Protein AF-A0A5N6DFU5-F1 (afdb_monomer_lite)

pLDDT: mean 80.23, std 17.18, range [29.0, 95.94]

Structure (mmCIF, N/CA/C/O backbone):
data_AF-A0A5N6DFU5-F1
#
_entry.id   AF-A0A5N6DFU5-F1
#
loop_
_atom_site.group_PDB
_atom_site.id
_atom_site.type_symbol
_atom_site.label_atom_id
_atom_site.label_alt_id
_atom_site.label_comp_id
_atom_site.label_asym_id
_atom_site.label_entity_id
_atom_site.label_seq_id
_atom_site.pdbx_PDB_ins_code
_atom_site.Cartn_x
_atom_site.Cartn_y
_atom_site.Cartn_z
_atom_site.occupancy
_atom_site.B_iso_or_equiv
_atom_site.auth_seq_id
_atom_site.auth_comp_id
_atom_site.auth_asym_id
_atom_site.auth_atom_id
_atom_site.pdbx_PDB_model_num
ATOM 1 N N . MET A 1 1 ? -3.791 2.047 0.004 1.00 38.00 1 MET A N 1
ATOM 2 C CA . MET A 1 1 ? -2.854 1.166 -0.750 1.00 38.00 1 MET A CA 1
ATOM 3 C C . MET A 1 1 ? -1.986 0.396 0.242 1.00 38.00 1 MET A C 1
ATOM 5 O O . MET A 1 1 ? -1.614 0.995 1.243 1.00 38.00 1 MET A O 1
ATOM 9 N N . ARG A 1 2 ? -1.667 -0.892 0.002 1.00 36.16 2 ARG A N 1
ATOM 10 C CA . ARG A 1 2 ? -0.910 -1.717 0.977 1.00 36.16 2 ARG A CA 1
ATOM 11 C C . ARG A 1 2 ? 0.586 -1.797 0.753 1.00 36.16 2 ARG A C 1
ATOM 13 O O . ARG A 1 2 ? 1.045 -1.723 -0.383 1.00 36.16 2 ARG A O 1
ATOM 20 N N . LEU A 1 3 ? 1.222 -2.011 1.909 1.00 37.03 3 LEU A N 1
ATOM 21 C CA . LEU A 1 3 ? 2.615 -1.964 2.373 1.00 37.03 3 LEU A CA 1
ATOM 22 C C . LEU A 1 3 ? 2.457 -1.514 3.883 1.00 37.03 3 LEU A C 1
ATOM 24 O O . LEU A 1 3 ? 1.471 -0.846 4.130 1.00 37.03 3 LEU A O 1
ATOM 28 N N . ALA A 1 4 ? 3.322 -1.747 4.901 1.00 29.00 4 ALA A N 1
ATOM 29 C CA . ALA A 1 4 ? 3.254 -1.091 6.255 1.00 29.00 4 ALA A CA 1
ATOM 30 C C . ALA A 1 4 ? 4.498 -0.227 6.683 1.00 29.00 4 ALA A C 1
ATOM 32 O O . ALA A 1 4 ? 5.618 -0.731 6.693 1.00 29.00 4 ALA A O 1
ATOM 33 N N . GLN A 1 5 ? 4.362 1.075 7.008 1.00 35.72 5 GLN A N 1
ATOM 34 C CA . GLN A 1 5 ? 5.432 1.934 7.577 1.00 35.72 5 GLN A CA 1
ATOM 35 C C . GLN A 1 5 ? 4.878 2.765 8.734 1.00 35.72 5 GLN A C 1
ATOM 37 O O . GLN A 1 5 ? 3.975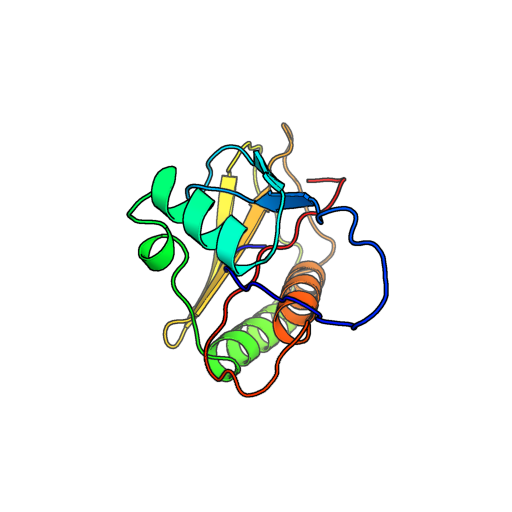 3.577 8.562 1.00 35.72 5 GLN A O 1
ATOM 42 N N . PHE A 1 6 ? 5.528 2.647 9.887 1.00 37.75 6 PHE A N 1
ATOM 43 C CA . PHE A 1 6 ? 5.231 3.447 11.064 1.00 37.75 6 PHE A CA 1
ATOM 44 C C . PHE A 1 6 ? 6.154 4.669 11.179 1.00 37.75 6 PHE A C 1
ATOM 46 O O . PHE A 1 6 ? 7.332 4.616 10.817 1.00 37.75 6 PHE A O 1
ATOM 53 N N . ALA A 1 7 ? 5.625 5.774 11.707 1.00 34.94 7 ALA A N 1
ATOM 54 C CA . ALA A 1 7 ? 6.317 7.058 11.781 1.00 34.94 7 ALA A CA 1
ATOM 55 C C . ALA A 1 7 ? 5.962 7.858 13.049 1.00 34.94 7 ALA A C 1
ATOM 57 O O . ALA A 1 7 ? 4.957 8.561 13.082 1.00 34.94 7 ALA A O 1
ATOM 58 N N . SER A 1 8 ? 6.808 7.812 14.084 1.00 35.25 8 SER A N 1
ATOM 59 C CA . SER A 1 8 ? 6.631 8.649 15.282 1.00 35.25 8 SER A CA 1
ATOM 60 C C . SER A 1 8 ? 7.441 9.942 15.180 1.00 35.25 8 SER A C 1
ATOM 62 O O . SER A 1 8 ? 8.672 9.923 15.153 1.00 35.25 8 SER A O 1
ATOM 64 N N . ILE A 1 9 ? 6.745 11.080 15.199 1.00 37.75 9 ILE A N 1
ATOM 65 C CA . ILE A 1 9 ? 7.343 12.393 15.458 1.00 37.75 9 ILE A CA 1
ATOM 66 C C . ILE A 1 9 ? 7.398 12.599 16.976 1.00 37.75 9 ILE A C 1
ATOM 68 O O . ILE A 1 9 ? 6.363 12.687 17.630 1.00 37.75 9 ILE A O 1
ATOM 72 N N . LEU A 1 10 ? 8.604 12.715 17.536 1.00 36.47 10 LEU A N 1
ATOM 73 C CA . LEU A 1 10 ? 8.812 13.171 18.912 1.00 36.47 10 LEU A CA 1
ATOM 74 C C . LEU A 1 10 ? 9.113 14.675 18.913 1.00 36.47 10 LEU A C 1
ATOM 76 O O . LEU A 1 10 ? 10.194 15.095 18.501 1.00 36.47 10 LEU A O 1
ATOM 80 N N . VAL A 1 11 ? 8.171 15.478 19.413 1.00 37.72 11 VAL A N 1
ATOM 81 C CA . VAL A 1 11 ? 8.399 16.879 19.805 1.00 37.72 11 VAL A CA 1
ATOM 82 C C . VAL A 1 11 ? 8.240 16.971 21.318 1.00 37.72 11 VAL A C 1
ATOM 84 O O . VAL A 1 11 ? 7.192 16.632 21.862 1.00 37.72 11 VAL A O 1
ATOM 87 N N . ALA A 1 12 ? 9.286 17.420 22.008 1.00 33.91 12 ALA A N 1
ATOM 88 C CA . ALA A 1 12 ? 9.256 17.580 23.455 1.00 33.91 12 ALA A CA 1
ATOM 89 C C . ALA A 1 12 ? 8.392 18.789 23.861 1.00 33.91 12 ALA A C 1
ATOM 91 O O . ALA A 1 12 ? 8.609 19.893 23.366 1.00 33.91 12 ALA A O 1
ATOM 92 N N . GLY A 1 13 ? 7.463 18.589 24.803 1.00 41.25 13 GLY A N 1
ATOM 93 C CA . GLY A 1 13 ? 6.783 19.678 25.522 1.00 41.25 13 GLY A CA 1
ATOM 94 C C . GLY A 1 13 ? 5.276 19.839 25.293 1.00 41.25 13 GLY A C 1
ATOM 95 O O . GLY A 1 13 ? 4.674 20.681 25.952 1.00 41.25 13 GLY A O 1
ATOM 96 N N . PHE A 1 14 ? 4.644 19.050 24.418 1.00 48.62 14 PHE A N 1
ATOM 97 C CA . PHE A 1 14 ? 3.179 19.016 24.309 1.00 48.62 14 PHE A CA 1
ATOM 98 C C . PHE A 1 14 ? 2.604 17.911 25.206 1.00 48.62 14 PHE A C 1
ATOM 100 O O . PHE A 1 14 ? 3.168 16.819 25.269 1.00 48.62 14 PHE A O 1
ATOM 107 N N . VAL A 1 15 ? 1.480 18.172 25.883 1.00 45.66 15 VAL A N 1
ATOM 108 C CA . VAL A 1 15 ? 0.721 17.120 26.579 1.00 45.66 15 VAL A CA 1
ATOM 109 C C . VAL A 1 15 ? 0.152 16.201 25.506 1.00 45.66 15 VAL A C 1
ATOM 111 O O . VAL A 1 15 ? -0.787 16.577 24.807 1.00 45.66 15 VAL A O 1
ATOM 114 N N . SER A 1 16 ? 0.753 15.026 25.325 1.00 54.00 16 SER A N 1
ATOM 115 C CA . SER A 1 16 ? 0.337 14.090 24.288 1.00 54.00 16 SER A CA 1
ATOM 116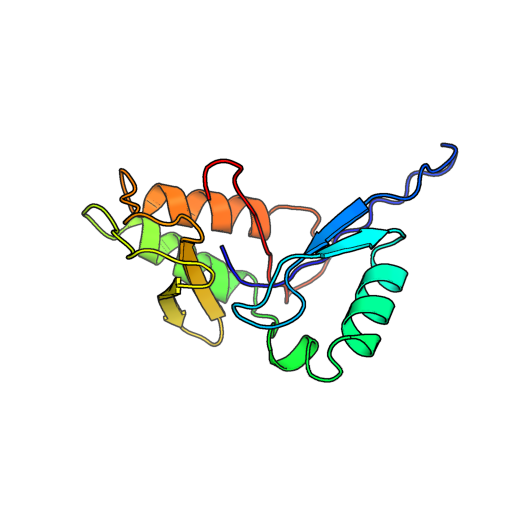 C C . SER A 1 16 ? -1.047 13.529 24.609 1.00 54.00 16 SER A C 1
ATOM 118 O O . SER A 1 16 ? -1.179 12.596 25.399 1.00 54.00 16 SER A O 1
ATOM 120 N N . ALA A 1 17 ? -2.073 14.054 23.936 1.00 59.28 17 ALA A N 1
ATOM 121 C CA . ALA A 1 17 ? -3.167 13.191 23.519 1.00 59.28 17 ALA A CA 1
ATOM 122 C C . ALA A 1 17 ? -2.521 12.043 22.731 1.00 59.28 17 ALA A C 1
ATOM 124 O O . ALA A 1 17 ? -1.802 12.298 21.760 1.00 59.28 17 ALA A O 1
ATOM 125 N N . GLU A 1 18 ? -2.677 10.811 23.210 1.00 67.88 18 GLU A N 1
ATOM 126 C CA . GLU A 1 18 ? -2.104 9.651 22.533 1.00 67.88 18 GLU A CA 1
ATOM 127 C C . GLU A 1 18 ? -2.703 9.566 21.123 1.00 67.88 18 GLU A C 1
ATOM 129 O O . GLU A 1 18 ? -3.928 9.650 20.985 1.00 67.88 18 GLU A O 1
ATOM 134 N N . PRO A 1 19 ? -1.880 9.465 20.065 1.00 84.50 19 PRO A N 1
ATOM 135 C CA . PRO A 1 19 ? -2.410 9.421 18.716 1.00 84.50 19 PRO A CA 1
ATOM 136 C C . PRO A 1 19 ? -3.146 8.099 18.487 1.00 84.50 19 PRO A C 1
ATOM 138 O O . PRO A 1 19 ? -2.709 7.038 18.938 1.00 84.50 19 PRO A O 1
ATOM 141 N N . SER A 1 20 ? -4.264 8.194 17.772 1.00 85.06 20 SER A N 1
ATOM 142 C CA . SER A 1 20 ? -5.065 7.067 17.303 1.00 85.06 20 SER A CA 1
ATOM 143 C C . SER A 1 20 ? -4.686 6.710 15.867 1.00 85.06 20 SER A C 1
ATOM 145 O O . SER A 1 20 ? -4.575 7.602 15.023 1.00 85.06 20 SER A O 1
ATOM 147 N N . TRP A 1 21 ? -4.557 5.421 15.577 1.00 85.94 21 TRP A N 1
ATOM 148 C CA . TRP A 1 21 ? -4.080 4.884 14.306 1.00 85.94 21 TRP A CA 1
ATOM 149 C C . TRP A 1 21 ? -5.100 3.898 13.741 1.00 85.94 21 TRP A C 1
ATOM 151 O O . TRP A 1 21 ? -5.402 2.898 14.387 1.00 85.94 21 TRP A O 1
ATOM 161 N N . GLU A 1 22 ? -5.612 4.162 12.538 1.00 88.38 22 GLU A N 1
ATOM 162 C CA . GLU A 1 22 ? -6.400 3.192 11.769 1.00 88.38 22 GLU A CA 1
ATOM 163 C C . GLU A 1 22 ? -5.440 2.240 11.042 1.00 88.38 22 GLU A C 1
ATOM 165 O O . GLU A 1 22 ? -4.572 2.691 10.296 1.00 88.38 22 GLU A O 1
ATOM 170 N N . VAL A 1 23 ? -5.565 0.932 11.281 1.00 88.75 23 VAL A N 1
ATOM 171 C CA . VAL A 1 23 ? -4.675 -0.104 10.724 1.00 88.75 23 VAL A CA 1
ATOM 172 C C . VAL A 1 23 ? -5.439 -1.389 10.402 1.00 88.75 23 VAL A C 1
ATOM 174 O O . VAL A 1 23 ? -6.327 -1.798 11.146 1.00 88.75 23 VAL A O 1
ATOM 177 N N . GLU A 1 24 ? -5.073 -2.069 9.315 1.00 88.75 24 GLU A N 1
ATOM 178 C CA . GLU A 1 24 ? -5.412 -3.488 9.125 1.00 88.75 24 GLU A CA 1
ATOM 179 C C . GLU A 1 24 ? -4.470 -4.358 9.969 1.00 88.75 24 GLU A C 1
ATOM 181 O O . GLU A 1 24 ? -3.261 -4.144 9.938 1.00 88.75 24 GLU A O 1
ATOM 186 N N . THR A 1 25 ? -4.994 -5.359 10.684 1.00 90.00 25 THR A N 1
ATOM 187 C CA . THR A 1 25 ? -4.182 -6.302 11.490 1.00 90.00 25 THR A CA 1
ATOM 188 C C . THR A 1 25 ? -3.786 -7.565 10.723 1.00 90.00 25 THR A C 1
ATOM 190 O O . THR A 1 25 ? -2.839 -8.253 11.094 1.00 90.00 25 THR A O 1
ATOM 193 N N . THR A 1 26 ? -4.517 -7.884 9.655 1.00 89.25 26 THR A N 1
ATOM 194 C CA . THR A 1 26 ? -4.322 -9.046 8.774 1.00 89.25 26 THR A CA 1
ATOM 195 C C . THR A 1 26 ? -4.625 -8.630 7.330 1.00 89.25 26 THR A C 1
ATOM 197 O O . THR A 1 26 ? -5.467 -7.747 7.129 1.00 89.25 26 THR A O 1
ATOM 200 N N . PRO A 1 27 ? -3.990 -9.223 6.301 1.00 84.06 27 PRO A N 1
ATOM 201 C CA . PRO A 1 27 ? -4.218 -8.825 4.912 1.00 84.06 27 PRO A CA 1
ATOM 202 C C . PRO A 1 27 ? -5.673 -9.056 4.474 1.00 84.06 27 PRO A C 1
ATOM 204 O O . PRO A 1 27 ? -6.118 -10.192 4.337 1.00 84.06 27 PRO A O 1
ATOM 207 N N . GLY A 1 28 ? -6.423 -7.980 4.218 1.00 78.06 28 GLY A N 1
ATOM 208 C CA . GLY A 1 28 ? -7.852 -8.062 3.861 1.00 78.06 28 GLY A CA 1
ATOM 209 C C . GLY A 1 28 ? -8.793 -8.155 5.059 1.00 78.06 28 GLY A C 1
ATOM 210 O O . GLY A 1 28 ? -10.000 -8.276 4.866 1.00 78.06 28 GLY A O 1
ATOM 211 N N . GLY A 1 29 ? -8.253 -8.104 6.278 1.00 82.50 29 GLY A N 1
ATOM 212 C CA . GLY A 1 29 ? -9.025 -8.092 7.509 1.00 82.50 29 GLY A CA 1
ATOM 213 C C . GLY A 1 29 ? -9.710 -6.748 7.786 1.00 82.50 29 GLY A C 1
ATOM 214 O O . GLY A 1 29 ? -9.487 -5.761 7.082 1.00 82.50 29 GLY A O 1
ATOM 215 N N . PRO A 1 30 ? -10.546 -6.689 8.836 1.00 83.88 30 PRO A N 1
ATOM 216 C CA . PRO A 1 30 ? -11.137 -5.439 9.287 1.00 83.88 30 PRO A CA 1
ATOM 217 C C . PRO A 1 30 ? -10.054 -4.467 9.772 1.00 83.88 30 PRO A C 1
ATOM 219 O O . PRO A 1 30 ? -9.070 -4.865 10.401 1.00 83.88 30 PRO A O 1
ATOM 222 N N . ARG A 1 31 ? -10.278 -3.175 9.525 1.00 85.75 31 ARG A N 1
ATOM 223 C CA . ARG A 1 31 ? -9.468 -2.102 10.106 1.00 85.75 31 ARG A CA 1
ATOM 224 C C . ARG A 1 31 ? -9.851 -1.907 11.575 1.00 85.75 31 ARG A C 1
ATOM 226 O O . ARG A 1 31 ? -11.029 -1.985 11.929 1.00 85.75 31 ARG A O 1
ATOM 233 N N . VAL A 1 32 ? -8.868 -1.633 12.423 1.00 90.19 32 VAL A N 1
ATOM 234 C CA . VAL A 1 32 ? -9.042 -1.326 13.849 1.00 90.19 32 VAL A CA 1
ATOM 235 C C . VAL A 1 32 ? -8.391 0.012 14.181 1.00 90.19 32 VAL A C 1
ATOM 237 O O . VAL A 1 32 ? -7.484 0.451 13.477 1.00 90.19 32 VAL A O 1
ATOM 240 N N . ILE A 1 33 ? -8.847 0.651 15.259 1.00 90.19 33 ILE A N 1
ATOM 241 C CA . ILE A 1 33 ? -8.221 1.863 15.796 1.00 90.19 33 ILE A CA 1
ATOM 242 C C . ILE A 1 33 ? -7.404 1.472 17.027 1.00 90.19 33 ILE A C 1
ATOM 244 O O . ILE A 1 33 ? -7.973 1.026 18.023 1.00 90.19 33 ILE A O 1
ATOM 248 N N . LEU A 1 34 ? -6.084 1.644 16.953 1.00 90.62 34 LEU A N 1
ATOM 249 C CA . LEU A 1 34 ? -5.148 1.434 18.063 1.00 90.62 34 LEU A CA 1
ATOM 250 C C . LEU A 1 34 ? -4.617 2.781 18.555 1.00 90.62 34 LEU A C 1
ATOM 252 O O . LEU A 1 34 ? -4.416 3.695 17.758 1.00 90.62 34 LEU A O 1
ATOM 256 N N . ASN A 1 35 ? -4.364 2.909 19.856 1.00 89.38 35 ASN A N 1
ATOM 257 C CA . ASN A 1 35 ? -3.865 4.149 20.456 1.00 89.38 35 ASN A CA 1
ATOM 258 C C . ASN A 1 35 ? -2.440 3.960 20.991 1.00 89.38 35 ASN A C 1
ATOM 260 O O . ASN A 1 35 ? -2.081 2.873 21.450 1.00 89.38 35 ASN A O 1
ATOM 264 N N . GLY A 1 36 ? -1.646 5.032 20.955 1.00 87.19 36 GLY A N 1
ATOM 265 C CA . GLY A 1 36 ? -0.314 5.089 21.562 1.00 87.19 36 GLY A CA 1
ATOM 266 C C . GLY A 1 36 ? 0.787 5.517 20.593 1.00 87.19 36 GLY A C 1
ATOM 267 O O . GLY A 1 36 ? 0.542 5.960 19.471 1.00 87.19 36 GLY A O 1
ATOM 268 N N . THR A 1 37 ? 2.038 5.406 21.037 1.00 87.12 37 THR A N 1
ATOM 269 C CA . THR A 1 37 ? 3.217 5.592 20.175 1.00 87.12 37 THR A CA 1
ATOM 270 C C . THR A 1 37 ? 3.321 4.491 19.118 1.00 87.12 37 THR A C 1
ATOM 272 O O . THR A 1 37 ? 2.750 3.414 19.271 1.00 87.12 37 THR A O 1
ATOM 275 N N . VAL A 1 38 ? 4.110 4.727 18.065 1.00 83.06 38 VAL A N 1
ATOM 276 C CA . VAL A 1 38 ? 4.393 3.723 17.024 1.00 83.06 38 VAL A CA 1
ATOM 277 C C . VAL A 1 38 ? 4.841 2.381 17.601 1.00 83.06 38 VAL A C 1
ATOM 279 O O . VAL A 1 38 ? 4.392 1.340 17.137 1.00 83.06 38 VAL A O 1
ATOM 282 N N . GLN A 1 39 ? 5.703 2.409 18.616 1.00 84.94 39 GLN A N 1
ATOM 283 C CA . GLN A 1 39 ? 6.222 1.215 19.272 1.00 84.94 39 GLN A CA 1
ATOM 284 C C . GLN A 1 39 ? 5.097 0.436 19.967 1.00 84.94 39 GLN A C 1
ATOM 286 O O . GLN A 1 39 ? 4.922 -0.746 19.695 1.00 84.94 39 GLN A O 1
ATOM 291 N N . GLN A 1 40 ? 4.269 1.119 20.764 1.00 88.81 40 GLN A N 1
ATOM 292 C CA . GLN A 1 40 ? 3.120 0.506 21.445 1.00 88.81 40 GLN A CA 1
ATOM 293 C C . GLN A 1 40 ? 2.067 -0.027 20.462 1.00 88.81 40 GLN A C 1
ATOM 295 O O . GLN A 1 40 ? 1.394 -1.012 20.753 1.00 88.81 40 GLN A O 1
ATOM 300 N N . VAL A 1 41 ? 1.887 0.622 19.309 1.00 90.31 41 VAL A N 1
ATOM 301 C CA . VAL A 1 41 ? 0.959 0.168 18.260 1.00 90.31 41 VAL A CA 1
ATOM 302 C C . VAL A 1 41 ? 1.507 -1.062 17.537 1.00 90.31 41 VAL A C 1
ATOM 304 O O . VAL A 1 41 ? 0.743 -1.980 17.255 1.00 90.31 41 VAL A O 1
ATOM 307 N N . HIS A 1 42 ? 2.818 -1.135 17.283 1.00 89.25 42 HIS A N 1
ATOM 308 C CA . HIS A 1 42 ? 3.451 -2.334 16.719 1.00 89.25 42 HIS A CA 1
ATOM 309 C C . HIS A 1 42 ? 3.391 -3.519 17.695 1.00 89.25 42 HIS A C 1
ATOM 311 O O . HIS A 1 42 ? 3.056 -4.624 17.281 1.00 89.25 42 HIS A O 1
ATOM 317 N N . GLU A 1 43 ? 3.604 -3.284 18.992 1.00 93.81 43 GLU A N 1
ATOM 318 C CA . GLU A 1 43 ? 3.414 -4.293 20.046 1.00 93.81 43 GLU A CA 1
ATOM 319 C C . GLU A 1 43 ? 1.965 -4.821 20.068 1.00 93.81 43 GLU A C 1
ATOM 321 O O . GLU A 1 43 ? 1.759 -6.030 19.971 1.00 93.81 43 GLU A O 1
ATOM 326 N N . GLN A 1 44 ? 0.958 -3.936 20.071 1.00 94.94 44 GLN A N 1
ATOM 327 C CA . GLN A 1 44 ? -0.463 -4.319 19.964 1.00 94.94 44 GLN A CA 1
ATOM 328 C C . GLN A 1 44 ? -0.773 -5.111 18.679 1.00 94.94 44 GLN A C 1
ATOM 330 O O . GLN A 1 44 ? -1.565 -6.053 18.700 1.00 94.94 44 GLN A O 1
ATOM 335 N N . LEU A 1 45 ? -0.153 -4.756 17.549 1.00 92.94 45 LEU A N 1
ATOM 336 C CA . LEU A 1 45 ? -0.324 -5.480 16.286 1.00 92.94 45 LEU A CA 1
ATOM 337 C C . LEU A 1 45 ? 0.252 -6.898 16.346 1.00 92.94 45 LEU A C 1
ATOM 339 O O . LEU A 1 45 ? -0.390 -7.813 15.837 1.00 92.94 45 LEU A O 1
ATOM 343 N 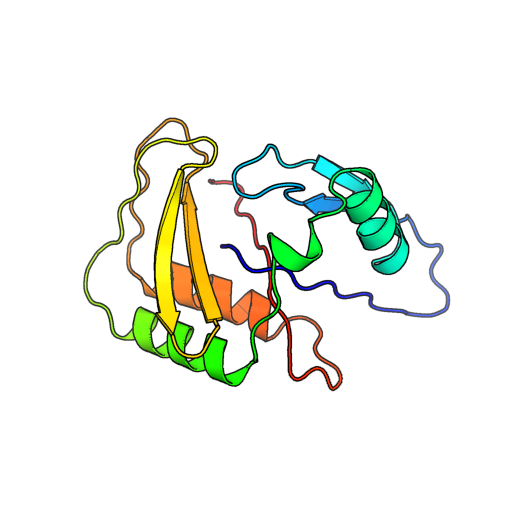N . LEU A 1 46 ? 1.397 -7.093 17.004 1.00 93.31 46 LEU A N 1
ATOM 344 C CA . LEU A 1 46 ? 2.004 -8.413 17.208 1.00 93.31 46 LEU A CA 1
ATOM 345 C C . LEU A 1 46 ? 1.235 -9.273 18.227 1.00 93.31 46 LEU A C 1
ATOM 347 O O . LEU A 1 46 ? 1.225 -10.496 18.097 1.00 93.31 46 LEU A O 1
ATOM 351 N N . GLU A 1 47 ? 0.545 -8.667 19.200 1.00 95.94 47 GLU A N 1
ATOM 352 C CA . GLU A 1 47 ? -0.394 -9.384 20.079 1.00 95.94 47 GLU A CA 1
ATOM 353 C C . GLU A 1 47 ? -1.639 -9.878 19.322 1.00 95.94 47 GLU A C 1
ATOM 355 O O . GLU A 1 47 ? -2.093 -11.002 19.546 1.00 95.94 47 GLU A O 1
ATOM 360 N N . ILE A 1 48 ? -2.188 -9.063 18.412 1.00 94.62 48 ILE A N 1
ATOM 361 C CA . ILE A 1 48 ? -3.367 -9.420 17.601 1.00 94.62 48 ILE A CA 1
ATOM 362 C C . ILE A 1 48 ? -3.000 -10.421 16.496 1.00 94.62 48 ILE A C 1
ATOM 364 O O . ILE A 1 48 ? -3.751 -11.361 16.230 1.00 94.62 48 ILE A O 1
ATOM 368 N N . ASN A 1 49 ? -1.859 -10.212 15.839 1.00 94.00 49 ASN A N 1
ATOM 369 C CA . ASN A 1 49 ? -1.343 -11.044 14.763 1.00 94.00 49 ASN A CA 1
ATOM 370 C C . ASN A 1 49 ? 0.174 -11.255 14.931 1.00 94.00 49 ASN A C 1
ATOM 372 O O . ASN A 1 49 ? 0.970 -10.449 14.444 1.00 94.00 49 ASN A O 1
ATOM 376 N N . PRO A 1 50 ? 0.604 -12.381 15.527 1.00 95.69 50 PRO A N 1
ATOM 377 C CA . PRO A 1 50 ? 2.023 -12.723 15.643 1.00 95.69 50 PRO A CA 1
ATOM 378 C C . PRO A 1 50 ? 2.768 -12.866 14.302 1.00 95.69 50 PRO A C 1
ATOM 380 O O . PRO A 1 50 ? 3.994 -12.925 14.306 1.00 95.69 50 PRO A O 1
ATOM 383 N N . ASN A 1 51 ? 2.054 -12.926 13.168 1.00 93.00 51 ASN A N 1
ATOM 384 C CA . ASN A 1 51 ? 2.609 -12.989 11.812 1.00 93.00 51 ASN A CA 1
ATOM 385 C C . ASN A 1 51 ? 2.667 -11.614 11.111 1.00 93.00 51 ASN A C 1
ATOM 387 O O . ASN A 1 51 ? 3.002 -11.553 9.930 1.00 93.00 51 ASN A O 1
ATOM 391 N N . TYR A 1 52 ? 2.331 -10.511 11.799 1.00 88.56 52 TYR A N 1
ATOM 392 C CA . TYR A 1 52 ? 2.138 -9.188 11.184 1.00 88.56 52 TYR A CA 1
ATOM 393 C C . TYR A 1 52 ? 3.327 -8.722 10.322 1.00 88.56 52 TYR A C 1
ATOM 395 O O . TYR A 1 52 ? 3.128 -8.214 9.219 1.00 88.56 52 TYR A O 1
ATOM 403 N N . ASP A 1 53 ? 4.560 -8.930 10.788 1.00 86.12 53 ASP A N 1
ATOM 404 C CA . ASP A 1 53 ? 5.772 -8.492 10.079 1.00 86.12 53 ASP A CA 1
ATOM 405 C C . ASP A 1 53 ? 6.037 -9.278 8.779 1.00 86.12 53 ASP A C 1
ATOM 407 O O . ASP A 1 53 ? 6.649 -8.735 7.856 1.00 86.12 53 ASP A O 1
ATOM 411 N N . ASP A 1 54 ? 5.556 -10.523 8.682 1.00 87.19 54 ASP A N 1
ATOM 412 C CA . ASP A 1 54 ? 5.625 -11.344 7.467 1.00 87.19 54 ASP A CA 1
ATOM 413 C C . ASP A 1 54 ? 4.428 -11.061 6.537 1.00 87.19 54 ASP A C 1
ATOM 415 O O . ASP A 1 54 ? 4.603 -10.914 5.324 1.00 87.19 54 ASP A O 1
ATOM 419 N N . ASP A 1 55 ? 3.225 -10.897 7.100 1.00 85.25 55 ASP A N 1
ATOM 420 C CA . ASP A 1 55 ? 1.999 -10.516 6.381 1.00 85.25 55 ASP A CA 1
ATOM 421 C C . ASP A 1 55 ? 2.115 -9.137 5.700 1.00 85.25 55 ASP A C 1
ATOM 423 O O . ASP A 1 55 ? 1.572 -8.919 4.612 1.00 85.25 55 ASP A O 1
ATOM 427 N N . PHE A 1 56 ? 2.837 -8.204 6.330 1.00 82.44 56 PHE A N 1
ATOM 428 C CA . PHE A 1 56 ? 3.048 -6.830 5.868 1.00 82.44 56 PHE A CA 1
ATOM 429 C C . PHE A 1 56 ? 4.540 -6.504 5.655 1.00 82.44 56 PHE A C 1
ATOM 431 O O . PHE A 1 56 ? 5.008 -5.409 5.978 1.00 82.44 56 PHE A O 1
ATOM 438 N N . ALA A 1 57 ? 5.281 -7.454 5.075 1.00 82.31 57 ALA A N 1
ATOM 439 C CA . ALA A 1 57 ? 6.728 -7.388 4.870 1.00 82.31 57 ALA A CA 1
ATOM 440 C C . ALA A 1 57 ? 7.258 -6.082 4.233 1.00 82.31 57 ALA A C 1
ATOM 442 O O . ALA A 1 57 ? 6.723 -5.548 3.256 1.00 82.31 57 ALA A O 1
ATOM 443 N N . THR A 1 58 ? 8.403 -5.616 4.748 1.00 83.62 58 THR A N 1
ATOM 444 C CA . THR A 1 58 ? 9.054 -4.372 4.301 1.00 83.62 58 THR A CA 1
ATOM 445 C C . THR A 1 58 ? 9.889 -4.533 3.023 1.00 83.62 58 THR A C 1
ATOM 447 O O . THR A 1 58 ? 10.737 -5.423 2.894 1.00 83.62 58 THR A O 1
ATOM 450 N N . ALA A 1 59 ? 9.727 -3.583 2.102 1.00 83.75 59 ALA A N 1
ATOM 451 C CA . ALA A 1 59 ? 10.440 -3.483 0.830 1.00 83.75 59 ALA A CA 1
ATOM 452 C C . ALA A 1 59 ? 11.442 -2.312 0.829 1.00 83.75 59 ALA A C 1
ATOM 454 O O . ALA A 1 59 ? 11.352 -1.406 1.660 1.00 83.75 59 ALA A O 1
ATOM 455 N N . ARG A 1 60 ? 12.428 -2.296 -0.084 1.00 85.31 60 ARG A N 1
ATOM 456 C CA . ARG A 1 60 ? 13.350 -1.146 -0.169 1.00 85.31 60 ARG A CA 1
ATOM 457 C C . ARG A 1 60 ? 12.686 0.044 -0.857 1.00 85.31 60 ARG A C 1
ATOM 459 O O . ARG A 1 60 ? 11.923 -0.145 -1.800 1.00 85.31 60 ARG A O 1
ATOM 466 N N . ARG A 1 61 ? 13.093 1.265 -0.483 1.00 84.69 61 ARG A N 1
ATOM 467 C CA . ARG A 1 61 ? 12.692 2.517 -1.162 1.00 84.69 61 ARG A CA 1
ATOM 468 C C . ARG A 1 61 ? 12.772 2.408 -2.689 1.00 84.69 61 ARG A C 1
ATOM 470 O O . ARG A 1 61 ? 11.763 2.609 -3.347 1.00 84.69 61 ARG A O 1
ATOM 477 N N . GLY A 1 62 ? 13.935 2.042 -3.233 1.00 85.62 62 GLY A N 1
ATOM 478 C CA . GLY A 1 62 ? 14.146 1.983 -4.688 1.00 85.62 62 GLY A CA 1
ATOM 479 C C . GLY A 1 62 ? 13.277 0.942 -5.405 1.00 85.62 62 GLY A C 1
ATOM 480 O O . GLY A 1 62 ? 12.869 1.155 -6.545 1.00 85.62 62 GLY A O 1
ATOM 481 N N . ASP A 1 63 ? 12.941 -0.155 -4.718 1.00 86.56 63 ASP A N 1
ATOM 482 C CA . ASP A 1 63 ? 12.084 -1.216 -5.253 1.00 86.56 63 ASP A CA 1
ATOM 483 C C . ASP A 1 63 ? 10.618 -0.719 -5.332 1.00 86.56 63 ASP A C 1
ATOM 485 O O . ASP A 1 63 ? 9.928 -0.953 -6.327 1.00 86.56 63 ASP A O 1
ATOM 489 N N . ILE A 1 64 ? 10.171 0.066 -4.338 1.00 85.62 64 ILE A N 1
ATOM 490 C CA . ILE A 1 64 ? 8.870 0.760 -4.351 1.00 85.62 64 ILE A CA 1
ATOM 491 C C . ILE A 1 64 ? 8.857 1.880 -5.406 1.00 85.62 64 ILE A C 1
ATOM 493 O O . ILE A 1 64 ? 7.930 1.936 -6.207 1.00 85.62 64 ILE A O 1
ATOM 497 N N . GLU A 1 65 ? 9.886 2.734 -5.471 1.00 89.31 65 GLU A N 1
ATOM 498 C CA . GLU A 1 65 ? 10.024 3.810 -6.473 1.00 89.31 65 GLU A CA 1
ATOM 499 C C . GLU A 1 65 ? 9.927 3.284 -7.911 1.00 89.31 65 GLU A C 1
ATOM 501 O O . GLU A 1 65 ? 9.267 3.893 -8.756 1.00 89.31 65 GLU A O 1
ATOM 506 N N . ALA A 1 66 ? 10.537 2.128 -8.191 1.00 90.00 66 ALA A N 1
ATOM 507 C CA . ALA A 1 66 ? 10.415 1.454 -9.479 1.00 90.00 66 ALA A CA 1
ATOM 508 C C . ALA A 1 66 ? 8.963 1.032 -9.775 1.00 90.00 66 ALA A C 1
ATOM 510 O O . ALA A 1 66 ? 8.492 1.220 -10.899 1.00 90.00 66 ALA A O 1
ATOM 511 N N . GLY A 1 67 ? 8.238 0.524 -8.772 1.00 90.06 67 GLY A N 1
ATOM 512 C CA . GLY A 1 67 ? 6.810 0.210 -8.867 1.00 90.06 67 GLY A CA 1
ATOM 513 C C . GLY A 1 67 ? 5.937 1.448 -9.105 1.00 90.06 67 GLY A C 1
ATOM 514 O O . GLY A 1 67 ? 5.100 1.439 -10.004 1.00 90.06 67 GLY A O 1
ATOM 515 N N . ILE A 1 68 ? 6.177 2.544 -8.379 1.00 91.19 68 ILE A N 1
ATOM 516 C CA . ILE A 1 68 ? 5.489 3.837 -8.566 1.00 91.19 68 ILE A CA 1
ATOM 517 C C . ILE A 1 68 ? 5.690 4.347 -9.995 1.00 91.19 68 ILE A C 1
ATOM 519 O O . ILE A 1 68 ? 4.727 4.666 -10.694 1.00 91.19 68 ILE A O 1
ATOM 523 N N . LYS A 1 69 ? 6.944 4.361 -10.462 1.00 93.38 69 LYS A N 1
ATOM 524 C CA . LYS A 1 69 ? 7.296 4.768 -11.826 1.00 93.38 69 LYS A CA 1
ATOM 525 C C . LYS A 1 69 ? 6.650 3.871 -12.884 1.00 93.38 69 LYS A C 1
ATOM 527 O O . LYS A 1 69 ? 6.263 4.375 -13.936 1.00 93.38 69 LYS A O 1
ATOM 532 N N . HIS A 1 70 ? 6.541 2.566 -12.628 1.00 92.12 70 HIS A N 1
ATOM 533 C CA . HIS A 1 70 ? 5.831 1.652 -13.518 1.00 92.12 70 HIS A CA 1
ATOM 534 C C . HIS A 1 70 ? 4.354 2.044 -13.632 1.00 92.12 70 HIS A C 1
ATOM 536 O O . HIS A 1 70 ? 3.893 2.278 -14.746 1.00 92.12 70 HIS A O 1
ATOM 542 N N . LEU A 1 71 ? 3.650 2.199 -12.504 1.00 91.44 71 LEU A N 1
ATOM 543 C CA . LEU A 1 71 ? 2.229 2.569 -12.472 1.00 91.44 71 LEU A CA 1
ATOM 544 C C . LEU A 1 71 ? 1.954 3.901 -13.181 1.00 91.44 71 LEU A C 1
ATOM 546 O O . LEU A 1 71 ? 1.002 3.983 -13.951 1.00 91.44 71 LEU A O 1
ATOM 550 N N . GLY A 1 72 ? 2.817 4.908 -13.008 1.00 93.25 72 GLY A N 1
ATOM 551 C CA . GLY A 1 72 ? 2.686 6.187 -13.718 1.00 93.25 72 GLY A CA 1
ATOM 552 C C . GLY A 1 72 ? 2.877 6.105 -15.242 1.00 93.25 72 GLY A C 1
ATOM 553 O O . GLY A 1 72 ? 2.495 7.021 -15.968 1.00 93.25 72 GLY A O 1
ATOM 554 N N . GLY A 1 73 ? 3.444 5.004 -15.747 1.00 92.88 73 GLY A N 1
ATOM 555 C CA . GLY A 1 73 ? 3.530 4.692 -17.176 1.00 92.88 73 GLY A CA 1
ATOM 556 C C . GLY A 1 73 ? 2.382 3.826 -17.712 1.00 92.88 73 GLY A C 1
ATOM 557 O O . GLY A 1 73 ? 2.293 3.643 -18.926 1.00 92.88 73 GLY A O 1
ATOM 558 N N . VAL A 1 74 ? 1.510 3.281 -16.853 1.00 94.12 74 VAL A N 1
ATOM 559 C CA . VAL A 1 74 ? 0.387 2.432 -17.282 1.00 94.12 74 VAL A CA 1
ATOM 560 C C . VAL A 1 74 ? -0.796 3.302 -17.710 1.00 94.12 74 VAL A C 1
ATOM 562 O O . VAL A 1 74 ? -1.386 4.038 -16.921 1.00 94.12 74 VAL A O 1
ATOM 565 N N . SER A 1 75 ? -1.180 3.187 -18.981 1.00 94.69 75 SER A N 1
ATOM 566 C CA . SER A 1 75 ? -2.368 3.842 -19.529 1.00 94.69 75 SER A CA 1
ATOM 567 C C . SER A 1 75 ? -3.659 3.103 -19.166 1.00 94.69 75 SER A C 1
ATOM 569 O O . SER A 1 75 ? -3.688 1.874 -19.144 1.00 94.69 75 SER A O 1
ATOM 571 N N . GLY A 1 76 ? -4.753 3.850 -19.014 1.00 95.50 76 GLY A N 1
ATOM 572 C CA . GLY A 1 76 ? -6.091 3.310 -18.761 1.00 95.50 76 GLY A CA 1
ATOM 573 C C . GLY A 1 76 ? -6.590 3.579 -17.342 1.00 95.50 76 GLY A C 1
ATOM 574 O O . GLY A 1 76 ? -5.917 4.221 -16.536 1.00 95.50 76 GLY A O 1
ATOM 575 N N . GLN A 1 77 ? -7.801 3.102 -17.065 1.00 95.56 77 GLN A N 1
ATOM 576 C CA . GLN A 1 77 ? -8.494 3.274 -15.789 1.00 95.56 77 GLN A CA 1
ATOM 577 C C . GLN A 1 77 ? -8.470 1.946 -15.024 1.00 95.56 77 GLN A C 1
ATOM 579 O O . GLN A 1 77 ? -9.054 0.975 -15.511 1.00 95.56 77 GLN A O 1
ATOM 584 N N . PRO A 1 78 ? -7.804 1.854 -13.859 1.00 93.81 78 PRO A N 1
ATOM 585 C CA . PRO A 1 78 ? -7.876 0.655 -13.043 1.00 93.81 78 PRO A CA 1
ATOM 586 C C . PRO A 1 78 ? -9.274 0.546 -12.430 1.00 93.81 78 PRO A C 1
ATOM 588 O O . PRO A 1 78 ? -9.802 1.502 -11.857 1.00 93.81 78 PRO A O 1
ATOM 591 N N . SER A 1 79 ? -9.858 -0.643 -12.535 1.00 94.25 79 SER A N 1
ATOM 592 C CA . SER A 1 79 ? -11.139 -0.998 -11.927 1.00 94.25 79 SER A CA 1
ATOM 593 C C . SER A 1 79 ? -10.948 -2.158 -10.965 1.00 94.25 79 SER A C 1
ATOM 595 O O . SER A 1 79 ? -10.240 -3.108 -11.303 1.00 94.25 79 SER A O 1
ATOM 597 N N . ASN A 1 80 ? -11.613 -2.122 -9.816 1.00 91.06 80 ASN A N 1
ATOM 598 C CA . ASN A 1 80 ? -11.584 -3.204 -8.845 1.00 91.06 80 ASN A CA 1
ATOM 599 C C . ASN A 1 80 ? -12.999 -3.466 -8.310 1.00 91.06 80 ASN A C 1
ATOM 601 O O . ASN A 1 80 ? -13.754 -2.527 -8.054 1.00 91.06 80 ASN A O 1
ATOM 605 N N . GLY A 1 81 ? -13.377 -4.742 -8.203 1.00 91.31 81 GLY A N 1
ATOM 606 C CA . GLY A 1 81 ? -14.724 -5.166 -7.804 1.00 91.31 81 GLY A CA 1
ATOM 607 C C . GLY A 1 81 ? -15.087 -4.798 -6.355 1.00 91.31 81 GLY A C 1
ATOM 608 O O . GLY A 1 81 ? -14.234 -4.285 -5.626 1.00 91.31 81 GLY A O 1
ATOM 609 N N . PRO A 1 82 ? -16.334 -5.053 -5.925 1.00 91.12 82 PRO A N 1
ATOM 610 C CA . PRO A 1 82 ? -16.775 -4.817 -4.550 1.00 91.12 82 PRO A CA 1
ATOM 611 C C . PRO A 1 82 ? -15.912 -5.533 -3.500 1.00 91.12 82 PRO A C 1
ATOM 613 O O . PRO A 1 82 ? -15.458 -6.653 -3.734 1.00 91.12 82 PRO A O 1
ATOM 616 N N . GLY A 1 83 ? -15.732 -4.889 -2.350 1.00 86.31 83 GLY A N 1
ATOM 617 C CA . GLY A 1 83 ? -15.142 -5.446 -1.135 1.00 86.31 83 GLY A CA 1
ATOM 6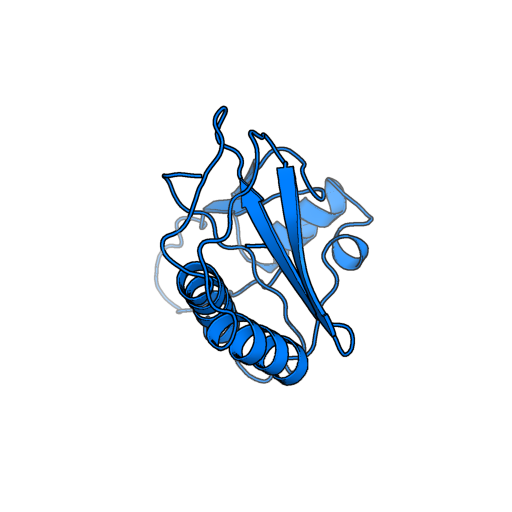18 C C . GLY A 1 83 ? -16.188 -5.945 -0.121 1.00 86.31 83 GLY A C 1
ATOM 619 O O . GLY A 1 83 ? -17.317 -6.268 -0.510 1.00 86.31 83 GLY A O 1
ATOM 620 N N . PRO A 1 84 ? -15.842 -6.014 1.181 1.00 81.56 84 PRO A N 1
ATOM 621 C CA . PRO A 1 84 ? -14.585 -5.552 1.787 1.00 81.56 84 PRO A CA 1
ATOM 622 C C . PRO A 1 84 ? -13.371 -6.420 1.417 1.00 81.56 84 PRO A C 1
ATOM 624 O O . PRO A 1 84 ? -13.520 -7.577 1.029 1.00 81.56 84 PRO A O 1
ATOM 627 N N . GLY A 1 85 ? -12.163 -5.866 1.540 1.00 74.50 85 GLY A N 1
ATOM 628 C CA . GLY A 1 85 ? -10.901 -6.601 1.422 1.00 74.50 85 GLY A CA 1
ATOM 629 C C . GLY A 1 85 ? -10.516 -7.039 0.005 1.00 74.50 85 GLY A C 1
ATOM 630 O O . GLY A 1 85 ? -9.527 -7.757 -0.159 1.00 74.50 85 GLY A O 1
ATOM 631 N N . ASN A 1 86 ? -11.252 -6.622 -1.030 1.00 85.19 86 ASN A N 1
ATOM 632 C CA . ASN A 1 86 ? -10.956 -7.008 -2.406 1.00 85.19 86 ASN A CA 1
ATOM 633 C C . ASN A 1 86 ? -9.748 -6.218 -2.941 1.00 85.19 86 ASN A C 1
ATOM 635 O O . ASN A 1 86 ? -9.854 -5.029 -3.250 1.00 85.19 86 ASN A O 1
ATOM 639 N N . CYS A 1 87 ? -8.594 -6.876 -3.066 1.00 86.44 87 CYS A N 1
ATOM 640 C CA . CYS A 1 87 ? -7.318 -6.236 -3.385 1.00 86.44 87 CYS A CA 1
ATOM 641 C C . CYS A 1 87 ? -6.674 -6.783 -4.659 1.00 86.44 87 CYS A C 1
ATOM 643 O O . CYS A 1 87 ? -6.385 -7.973 -4.767 1.00 86.44 87 CYS A O 1
ATOM 645 N N . GLY A 1 88 ? -6.366 -5.882 -5.591 1.00 84.44 88 GLY A N 1
ATOM 646 C CA . GLY A 1 88 ? -5.566 -6.172 -6.775 1.00 84.44 88 GLY A CA 1
ATOM 647 C C . GLY A 1 88 ? -4.080 -5.912 -6.529 1.00 84.44 88 GLY A C 1
ATOM 648 O O . GLY A 1 88 ? -3.699 -4.838 -6.053 1.00 84.44 88 GLY A O 1
ATOM 649 N N . LEU A 1 89 ? -3.236 -6.877 -6.896 1.00 83.69 89 LEU A N 1
ATOM 650 C CA . LEU A 1 89 ? -1.794 -6.676 -7.036 1.00 83.69 89 LEU A CA 1
ATOM 651 C C . LEU A 1 89 ? -1.530 -5.890 -8.324 1.00 83.69 89 LEU A C 1
ATOM 653 O O . LEU A 1 89 ? -1.941 -6.323 -9.398 1.00 83.69 89 LEU A O 1
ATOM 657 N N . LEU A 1 90 ? -0.838 -4.754 -8.227 1.00 84.88 90 LEU A N 1
ATOM 658 C CA . LEU A 1 90 ? -0.614 -3.852 -9.366 1.00 84.88 90 LEU A CA 1
ATOM 659 C C . LEU A 1 90 ? 0.852 -3.720 -9.770 1.00 84.88 90 LEU A C 1
ATOM 661 O O . LEU A 1 90 ? 1.157 -3.456 -10.928 1.00 84.88 90 LEU A O 1
ATOM 665 N N . SER A 1 91 ? 1.772 -3.927 -8.832 1.00 80.94 91 SER A N 1
ATOM 666 C CA . SER A 1 91 ? 3.191 -4.088 -9.133 1.00 80.94 91 SER A CA 1
ATOM 667 C C . SER A 1 91 ? 3.783 -5.108 -8.175 1.00 80.94 91 SER A C 1
ATOM 669 O O . SER A 1 91 ? 3.585 -5.000 -6.969 1.00 80.94 91 SER A O 1
ATOM 671 N N . CYS A 1 92 ? 4.505 -6.093 -8.703 1.00 71.62 92 CYS A N 1
ATOM 672 C CA . CYS A 1 92 ? 5.383 -6.963 -7.930 1.00 71.62 92 CYS A CA 1
ATOM 673 C C . CYS A 1 92 ? 6.725 -7.014 -8.652 1.00 71.62 92 CYS A C 1
ATOM 675 O O . CYS A 1 92 ? 6.809 -7.478 -9.790 1.00 71.62 92 CYS A O 1
ATOM 677 N N . SER A 1 93 ? 7.766 -6.454 -8.045 1.00 69.56 93 SER A N 1
ATOM 678 C CA . SER A 1 93 ? 9.101 -6.377 -8.643 1.00 69.56 93 SER A CA 1
ATOM 679 C C . SER A 1 93 ? 10.154 -6.174 -7.561 1.00 69.56 93 SER A C 1
ATOM 681 O O . SER A 1 93 ? 9.926 -5.451 -6.597 1.00 69.56 93 SER A O 1
ATOM 683 N N . TRP A 1 94 ? 11.306 -6.832 -7.714 1.00 61.72 94 TRP A N 1
ATOM 684 C CA . TRP A 1 94 ? 12.491 -6.688 -6.847 1.00 61.72 94 TRP A CA 1
ATOM 685 C C . TRP A 1 94 ? 12.280 -6.952 -5.338 1.00 61.72 94 TRP A C 1
ATOM 687 O O . TRP A 1 94 ? 13.156 -6.656 -4.530 1.00 61.72 94 TRP A O 1
ATOM 697 N N . GLY A 1 95 ? 11.158 -7.572 -4.957 1.00 68.25 95 GLY A N 1
ATOM 698 C CA . GLY A 1 95 ? 10.774 -7.804 -3.558 1.00 68.25 95 GLY A CA 1
ATOM 699 C C . GLY A 1 95 ? 9.859 -6.726 -2.963 1.00 68.25 95 GLY A C 1
ATOM 700 O O . GLY A 1 95 ? 9.570 -6.780 -1.773 1.00 68.25 95 GLY A O 1
ATOM 701 N N . ALA A 1 96 ? 9.385 -5.770 -3.768 1.00 80.44 96 ALA A N 1
ATOM 702 C CA . ALA A 1 96 ? 8.302 -4.855 -3.419 1.00 80.44 96 ALA A CA 1
ATOM 703 C C . ALA A 1 96 ? 6.976 -5.310 -4.044 1.00 80.44 96 ALA A C 1
ATOM 705 O O . ALA A 1 96 ? 6.951 -5.799 -5.178 1.00 80.44 96 ALA A O 1
ATOM 706 N N . ALA A 1 97 ? 5.875 -5.092 -3.323 1.00 83.69 97 ALA A N 1
ATOM 707 C CA . ALA A 1 97 ? 4.519 -5.261 -3.829 1.00 83.69 97 ALA A CA 1
ATOM 708 C C . ALA A 1 97 ? 3.708 -3.976 -3.613 1.00 83.69 97 ALA A C 1
ATOM 710 O O . ALA A 1 97 ? 3.754 -3.391 -2.536 1.00 83.69 97 ALA A O 1
ATOM 711 N N . ILE A 1 98 ? 2.955 -3.552 -4.627 1.00 87.69 98 ILE A N 1
ATOM 712 C CA . ILE A 1 98 ? 1.987 -2.455 -4.554 1.00 87.69 98 ILE A CA 1
ATOM 713 C C . ILE A 1 98 ? 0.594 -3.037 -4.772 1.00 87.69 98 ILE A C 1
ATOM 715 O O . ILE A 1 98 ? 0.314 -3.596 -5.837 1.00 87.69 98 ILE A O 1
ATOM 719 N N . TRP A 1 99 ? -0.279 -2.863 -3.779 1.00 89.12 99 TRP A N 1
ATOM 720 C CA . TRP A 1 99 ? -1.671 -3.306 -3.836 1.00 89.12 99 TRP A CA 1
ATOM 721 C C . TRP A 1 99 ? -2.644 -2.139 -3.735 1.00 89.12 99 TRP A C 1
ATOM 723 O O . TRP A 1 99 ? -2.503 -1.262 -2.874 1.00 89.12 99 TRP A O 1
ATOM 733 N N . TRP A 1 100 ? -3.699 -2.196 -4.540 1.00 91.50 100 TRP A N 1
ATOM 734 C CA . TRP A 1 100 ? -4.871 -1.346 -4.386 1.00 91.50 100 TRP A CA 1
ATOM 735 C C . TRP A 1 100 ? -6.070 -2.196 -3.977 1.00 91.50 100 TRP A C 1
ATOM 737 O O . TRP A 1 100 ? -6.393 -3.188 -4.628 1.00 91.50 100 TRP A O 1
ATOM 747 N N . CYS A 1 101 ? -6.710 -1.798 -2.885 1.00 89.81 101 CYS A N 1
ATOM 748 C CA . CYS A 1 101 ? -7.902 -2.433 -2.346 1.00 89.81 101 CYS A CA 1
ATOM 749 C C . CYS A 1 101 ? -9.118 -1.548 -2.601 1.00 89.81 101 CYS A C 1
ATOM 751 O O . CYS A 1 101 ? -8.983 -0.326 -2.681 1.00 89.81 101 CYS A O 1
ATOM 753 N N . ASN A 1 102 ? -10.276 -2.182 -2.751 1.00 91.06 102 ASN A N 1
ATOM 754 C CA . ASN A 1 102 ? -11.572 -1.527 -2.754 1.00 91.06 102 ASN A CA 1
ATOM 755 C C . ASN A 1 102 ? -12.423 -2.158 -1.652 1.00 91.06 102 ASN A C 1
ATOM 757 O O . ASN A 1 102 ? -12.744 -3.343 -1.748 1.00 91.06 102 ASN A O 1
ATOM 761 N N . ASP A 1 103 ? -12.768 -1.384 -0.623 1.00 87.50 103 ASP A N 1
ATOM 762 C CA . ASP A 1 103 ? -13.591 -1.876 0.490 1.00 87.50 103 ASP A CA 1
ATOM 763 C C . ASP A 1 103 ? -15.091 -1.576 0.305 1.00 87.50 103 ASP A C 1
ATOM 765 O O . ASP A 1 103 ? -15.936 -2.261 0.887 1.00 87.50 103 ASP A O 1
ATOM 769 N N . ASN A 1 104 ? -15.430 -0.645 -0.596 1.00 85.81 104 ASN A N 1
ATOM 770 C CA . ASN A 1 104 ? -16.795 -0.337 -1.018 1.00 85.81 104 ASN A CA 1
ATOM 771 C C . ASN A 1 104 ? -17.591 -1.573 -1.458 1.00 85.81 104 ASN A C 1
ATOM 773 O O . ASN A 1 104 ? -17.103 -2.443 -2.178 1.00 85.81 104 ASN A O 1
ATOM 777 N N . THR A 1 105 ? -18.898 -1.553 -1.200 1.00 91.69 105 THR A N 1
ATOM 778 C CA . THR A 1 105 ? -19.866 -2.562 -1.673 1.00 91.69 105 THR A CA 1
ATOM 779 C C . THR A 1 105 ? -20.177 -2.4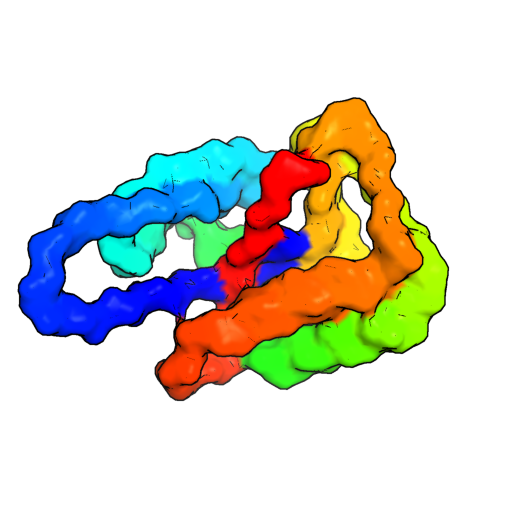90 -3.179 1.00 91.69 105 THR A C 1
ATOM 781 O O . THR A 1 105 ? -21.043 -3.214 -3.671 1.00 91.69 105 THR A O 1
ATOM 784 N N . PHE A 1 106 ? -19.475 -1.642 -3.934 1.00 91.94 106 PHE A N 1
ATOM 785 C CA . PHE A 1 106 ? -19.624 -1.455 -5.377 1.00 91.94 106 PHE A CA 1
ATOM 786 C C . PHE A 1 106 ? -18.255 -1.402 -6.070 1.00 91.94 106 PHE A C 1
ATOM 788 O O . PHE A 1 106 ? -17.241 -1.085 -5.451 1.00 91.94 106 PHE A O 1
ATOM 795 N N . THR A 1 107 ? -18.220 -1.711 -7.369 1.00 94.19 107 THR A N 1
ATOM 796 C CA . THR A 1 107 ? -16.998 -1.637 -8.188 1.00 94.19 107 THR A CA 1
ATOM 797 C C . THR A 1 107 ? -16.472 -0.207 -8.236 1.00 94.19 107 THR A C 1
ATOM 799 O O . THR A 1 107 ? -17.180 0.695 -8.689 1.00 94.19 107 THR A O 1
ATOM 802 N N . LYS A 1 108 ? -15.213 -0.005 -7.845 1.00 92.94 108 LYS A N 1
ATOM 803 C CA . LYS A 1 108 ? -14.534 1.287 -7.947 1.00 92.94 108 LYS A CA 1
ATOM 804 C C . LYS A 1 108 ? -13.682 1.344 -9.210 1.00 92.94 108 LYS A C 1
ATOM 806 O O . LYS A 1 108 ? -13.030 0.368 -9.576 1.00 92.94 108 LYS A O 1
ATOM 811 N N . VAL A 1 109 ? -13.681 2.498 -9.869 1.00 94.81 109 VAL A N 1
ATOM 812 C CA . VAL A 1 109 ? -12.850 2.801 -11.041 1.00 94.81 109 VAL A CA 1
ATOM 813 C C . VAL A 1 109 ? -12.136 4.117 -10.767 1.00 94.81 109 VAL A C 1
ATOM 815 O O . VAL A 1 109 ? -12.790 5.087 -10.384 1.00 94.81 109 VAL A O 1
ATOM 818 N N . LEU A 1 110 ? -10.814 4.161 -10.934 1.00 93.88 110 LEU A N 1
ATOM 819 C CA . LEU A 1 110 ? -10.048 5.403 -10.783 1.00 93.88 110 LEU A CA 1
ATOM 820 C C . LEU A 1 110 ? -9.777 6.046 -12.153 1.00 93.88 110 LEU A C 1
ATOM 822 O O . LEU A 1 110 ? -9.643 5.326 -13.144 1.00 93.88 110 LEU A O 1
ATOM 826 N N . PRO A 1 111 ? -9.625 7.383 -12.228 1.00 95.06 111 PRO A N 1
ATOM 827 C CA . PRO A 1 111 ? -9.312 8.075 -13.480 1.00 95.06 111 PRO A CA 1
ATOM 828 C C . PRO A 1 111 ? -8.023 7.598 -14.165 1.00 95.06 111 PRO A C 1
ATOM 830 O O . PRO A 1 111 ? -7.910 7.703 -15.386 1.00 95.06 111 PRO A O 1
ATOM 833 N N . SER A 1 112 ? -7.047 7.102 -13.398 1.00 95.69 112 SER A N 1
ATOM 834 C CA . SER A 1 112 ? -5.768 6.598 -13.904 1.00 95.69 112 SER A CA 1
ATOM 835 C C . SER A 1 112 ? -5.024 5.748 -12.867 1.00 95.69 112 SER A C 1
ATOM 837 O O . SER A 1 112 ? -5.344 5.775 -11.678 1.00 95.69 112 SER A O 1
ATOM 839 N N . PHE A 1 113 ? -3.961 5.062 -13.293 1.00 94.12 113 PHE A N 1
ATOM 840 C CA . PHE A 1 113 ? -2.997 4.442 -12.376 1.00 94.12 113 PHE A CA 1
ATOM 841 C C . PHE A 1 113 ? -2.153 5.465 -11.587 1.00 94.12 113 PHE A C 1
ATOM 843 O O . PHE A 1 113 ? -1.659 5.121 -10.512 1.00 94.12 113 PHE A O 1
ATOM 850 N N . ASN A 1 114 ? -2.053 6.727 -12.039 1.00 94.81 114 ASN A N 1
ATOM 851 C CA . ASN A 1 114 ? -1.375 7.789 -11.277 1.00 94.81 114 ASN A CA 1
ATOM 852 C C . ASN A 1 114 ? -2.022 7.997 -9.905 1.00 94.81 114 ASN A C 1
ATOM 854 O O . ASN A 1 114 ? -1.311 8.146 -8.927 1.00 94.81 114 ASN A O 1
ATOM 858 N N . ASN A 1 115 ? -3.350 7.876 -9.798 1.00 93.44 115 ASN A N 1
ATOM 859 C CA . ASN A 1 115 ? -4.060 7.993 -8.519 1.00 93.44 115 ASN A CA 1
ATOM 860 C C . ASN A 1 115 ? -3.549 7.004 -7.452 1.00 93.44 115 ASN A C 1
ATOM 862 O O . ASN A 1 115 ? -3.619 7.285 -6.260 1.00 93.44 115 ASN A O 1
ATOM 866 N N . ILE A 1 116 ? -3.030 5.850 -7.880 1.00 92.19 116 ILE A N 1
ATOM 867 C CA . ILE A 1 116 ? -2.464 4.816 -7.006 1.00 92.19 116 ILE A CA 1
ATOM 868 C C . ILE A 1 116 ? -0.972 5.082 -6.769 1.00 92.19 116 ILE A C 1
ATOM 870 O O . ILE A 1 116 ? -0.488 4.940 -5.648 1.00 92.19 116 ILE A O 1
ATOM 874 N N . ALA A 1 117 ? -0.253 5.512 -7.811 1.00 92.19 117 ALA A N 1
ATOM 875 C CA . ALA A 1 117 ? 1.143 5.933 -7.723 1.00 92.19 117 ALA A CA 1
ATOM 876 C C . ALA A 1 117 ? 1.339 7.138 -6.777 1.00 92.19 117 ALA A C 1
ATOM 878 O O . ALA A 1 117 ? 2.330 7.188 -6.054 1.00 92.19 117 ALA A O 1
ATOM 879 N N . ASP A 1 118 ? 0.383 8.065 -6.720 1.00 91.69 118 ASP A N 1
ATOM 880 C CA . ASP A 1 118 ? 0.412 9.227 -5.830 1.00 91.69 118 ASP A CA 1
ATOM 881 C C . ASP A 1 118 ? 0.257 8.803 -4.358 1.00 91.69 118 ASP A C 1
ATOM 883 O O . ASP A 1 118 ? 1.074 9.190 -3.522 1.00 91.69 118 ASP A O 1
ATOM 887 N N . GLY A 1 119 ? -0.706 7.927 -4.036 1.00 88.56 119 GLY A N 1
ATOM 888 C CA . GLY A 1 119 ? -0.850 7.360 -2.683 1.00 88.56 119 GLY A CA 1
ATOM 889 C C . GLY A 1 119 ? 0.379 6.546 -2.247 1.00 88.56 119 GLY A C 1
ATOM 890 O O . GLY A 1 119 ? 0.857 6.662 -1.118 1.00 88.56 119 GLY A O 1
ATOM 891 N N . ALA A 1 120 ? 0.979 5.794 -3.176 1.00 88.31 120 ALA A N 1
ATOM 892 C CA . ALA A 1 120 ? 2.267 5.132 -2.962 1.00 88.31 120 ALA A CA 1
ATOM 893 C C . ALA A 1 120 ? 3.396 6.118 -2.618 1.00 88.31 120 ALA A C 1
ATOM 895 O O . ALA A 1 120 ? 4.261 5.834 -1.788 1.00 88.31 120 ALA A O 1
ATOM 896 N N . TYR A 1 121 ? 3.406 7.270 -3.286 1.00 89.38 121 TYR A N 1
ATOM 897 C CA . TYR A 1 121 ? 4.435 8.289 -3.143 1.00 89.38 121 TYR A CA 1
ATOM 898 C C . TYR A 1 121 ? 4.284 9.082 -1.838 1.00 89.38 121 TYR A C 1
ATOM 900 O O . TYR A 1 121 ? 5.293 9.429 -1.220 1.00 89.38 121 TYR A O 1
ATOM 908 N N . VAL A 1 122 ? 3.051 9.305 -1.370 1.00 87.50 122 VAL A N 1
ATOM 909 C CA . VAL A 1 122 ? 2.757 9.853 -0.032 1.00 87.50 122 VAL A CA 1
ATOM 910 C C . VAL A 1 122 ? 3.333 8.939 1.052 1.00 87.50 122 VAL A C 1
ATOM 912 O O . VAL A 1 122 ? 4.117 9.394 1.886 1.00 87.50 122 VAL A O 1
ATOM 915 N N . ILE A 1 123 ? 3.034 7.639 0.978 1.00 82.25 123 ILE A N 1
ATOM 916 C CA . ILE A 1 123 ? 3.619 6.595 1.831 1.00 82.25 123 ILE A CA 1
ATOM 917 C C . ILE A 1 123 ? 5.159 6.677 1.850 1.00 82.25 123 ILE A C 1
ATOM 919 O O . ILE A 1 123 ? 5.768 6.758 2.914 1.00 82.25 123 ILE A O 1
ATOM 923 N N . LEU A 1 124 ? 5.788 6.701 0.670 1.00 82.56 124 LEU A N 1
ATOM 924 C CA . LEU A 1 124 ? 7.243 6.632 0.505 1.00 82.56 124 LEU A CA 1
ATOM 925 C C . LEU A 1 124 ? 7.995 7.831 1.114 1.00 82.56 124 LEU A C 1
ATOM 927 O O . LEU A 1 124 ? 9.139 7.697 1.566 1.00 82.56 124 LEU A O 1
ATOM 931 N N . ASN A 1 125 ? 7.375 9.012 1.075 1.00 81.62 125 ASN A N 1
ATOM 932 C CA . ASN A 1 125 ? 7.987 10.271 1.499 1.00 81.62 125 ASN A CA 1
ATOM 933 C C . ASN A 1 125 ? 7.615 10.682 2.928 1.00 81.62 125 ASN A C 1
ATOM 935 O O . ASN A 1 125 ? 8.293 11.534 3.510 1.00 81.62 125 ASN A O 1
ATOM 939 N N . ASN A 1 126 ? 6.599 10.063 3.530 1.00 76.44 126 ASN A N 1
ATOM 940 C CA . ASN A 1 126 ? 6.250 10.331 4.916 1.00 76.44 126 ASN A CA 1
ATOM 941 C C . ASN A 1 126 ? 7.310 9.763 5.880 1.00 76.44 126 ASN A C 1
ATOM 943 O O . ASN A 1 126 ? 7.593 8.567 5.937 1.00 76.44 126 ASN A O 1
ATOM 947 N N . CYS A 1 127 ? 7.900 10.672 6.664 1.00 61.59 127 CYS A N 1
ATOM 948 C CA . CYS A 1 127 ? 8.729 10.403 7.843 1.00 61.59 127 CYS A CA 1
ATOM 949 C C . CYS A 1 127 ? 9.845 9.353 7.684 1.00 61.59 127 CYS A C 1
ATOM 951 O O . CYS A 1 127 ? 9.910 8.365 8.413 1.00 61.59 127 CYS A O 1
ATOM 953 N N . GLN A 1 128 ? 10.806 9.627 6.803 1.00 60.31 128 GLN A N 1
ATOM 954 C CA . GLN A 1 128 ? 12.010 8.809 6.649 1.00 60.31 128 GLN A CA 1
ATOM 955 C C . GLN A 1 128 ? 13.269 9.507 7.187 1.00 60.31 128 GLN A C 1
ATOM 957 O O . GLN A 1 128 ? 13.790 10.441 6.580 1.00 60.31 128 GLN A O 1
ATOM 962 N N . ARG A 1 129 ? 13.819 9.002 8.300 1.00 53.16 129 ARG A N 1
ATOM 963 C CA . ARG A 1 129 ? 15.197 9.283 8.746 1.00 53.16 129 ARG A CA 1
ATOM 964 C C . ARG A 1 129 ? 16.025 7.995 8.711 1.00 53.16 129 ARG A C 1
ATOM 966 O O . ARG A 1 129 ? 15.987 7.209 9.647 1.00 53.16 129 ARG A O 1
ATOM 973 N N . GLY A 1 130 ? 16.775 7.788 7.628 1.00 56.47 130 GLY A N 1
ATOM 974 C CA . GLY A 1 130 ? 17.816 6.751 7.530 1.00 56.47 130 GLY A CA 1
ATOM 975 C C . GLY A 1 130 ? 17.363 5.316 7.215 1.00 56.47 130 GLY A C 1
ATOM 976 O O . GLY A 1 130 ? 18.218 4.463 6.992 1.00 56.47 130 GLY A O 1
ATOM 977 N N . GLY A 1 131 ? 16.060 5.033 7.148 1.00 60.38 131 GLY A N 1
ATOM 978 C CA . GLY A 1 131 ? 15.551 3.723 6.726 1.00 60.38 131 GLY A CA 1
ATOM 979 C C . GLY A 1 131 ? 15.771 3.455 5.231 1.00 60.38 131 GLY A C 1
ATOM 980 O O . GLY A 1 131 ? 15.430 4.278 4.383 1.00 60.38 131 GLY A O 1
ATOM 981 N N . VAL A 1 132 ? 16.323 2.286 4.889 1.00 69.19 132 VAL A N 1
ATOM 982 C CA . VAL A 1 132 ? 16.368 1.783 3.495 1.00 69.19 132 VAL A CA 1
ATOM 983 C C . VAL A 1 132 ? 15.188 0.880 3.151 1.00 69.19 132 VAL A C 1
ATOM 985 O O . VAL A 1 132 ? 14.844 0.766 1.975 1.00 69.19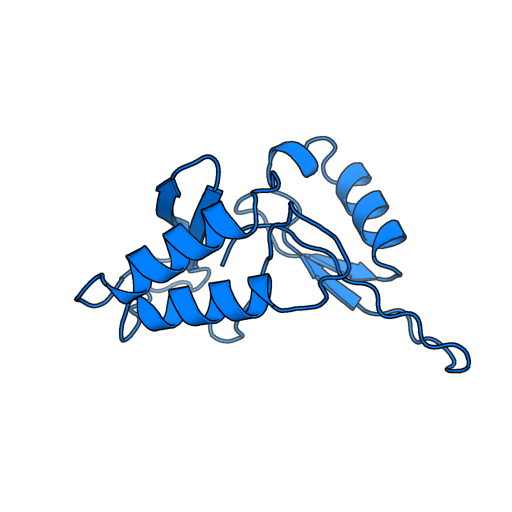 132 VAL A O 1
ATOM 988 N N . LYS A 1 133 ? 14.577 0.259 4.166 1.00 78.19 133 LYS A N 1
ATOM 989 C CA . LYS A 1 133 ? 13.356 -0.536 4.061 1.00 78.19 133 LYS A CA 1
ATOM 990 C C . LYS A 1 133 ? 12.203 0.165 4.763 1.00 78.19 133 LYS A C 1
ATOM 992 O O . LYS A 1 133 ? 12.408 0.849 5.762 1.00 78.19 133 LYS A O 1
ATOM 997 N N . LEU A 1 134 ? 11.017 -0.029 4.217 1.00 79.25 134 LEU A N 1
ATOM 998 C CA . LEU A 1 134 ? 9.756 0.504 4.692 1.00 79.25 134 LEU A CA 1
ATOM 999 C C . LEU A 1 134 ? 8.624 -0.326 4.123 1.00 79.25 134 LEU A C 1
ATOM 1001 O O . LEU A 1 134 ? 8.850 -1.187 3.273 1.00 79.25 134 LEU A O 1
ATOM 1005 N N . SER A 1 135 ? 7.404 0.051 4.468 1.00 79.38 135 SER A N 1
ATOM 1006 C CA . SER A 1 135 ? 6.307 -0.175 3.550 1.00 79.38 135 SER A CA 1
ATOM 1007 C C . SER A 1 135 ? 5.295 1.013 3.553 1.00 79.38 135 SER A C 1
ATOM 1009 O O . SER A 1 135 ? 5.698 2.033 3.019 1.00 79.38 135 SER A O 1
ATOM 1011 N N . GLY A 1 136 ? 4.054 0.978 4.070 1.00 80.25 136 GLY A N 1
ATOM 1012 C CA . GLY A 1 136 ? 3.065 2.086 4.031 1.00 80.25 136 GLY A CA 1
ATOM 1013 C C . GLY A 1 136 ? 1.750 1.936 4.837 1.00 80.25 136 GLY A C 1
ATOM 1014 O O . GLY A 1 136 ? 1.795 1.923 6.062 1.00 80.25 136 GLY A O 1
ATOM 1015 N N . GLN A 1 137 ? 0.623 1.795 4.117 1.00 83.25 137 GLN A N 1
ATOM 1016 C CA . GLN A 1 137 ? -0.806 1.898 4.488 1.00 83.25 137 GLN A CA 1
ATOM 1017 C C . GLN A 1 137 ? -1.324 3.341 4.447 1.00 83.25 137 GLN A C 1
ATOM 1019 O O . GLN A 1 137 ? -0.812 4.233 5.112 1.00 83.25 137 GLN A O 1
ATOM 1024 N N . ASP A 1 138 ? -2.330 3.545 3.597 1.00 85.50 138 ASP A N 1
ATOM 1025 C CA . ASP A 1 138 ? -3.012 4.818 3.365 1.00 85.50 138 ASP A CA 1
ATOM 1026 C C . ASP A 1 138 ? -4.464 4.519 2.968 1.00 85.50 138 ASP A C 1
ATOM 1028 O O . ASP A 1 138 ? -4.707 3.685 2.077 1.00 85.50 138 ASP A O 1
ATOM 1032 N N . PHE A 1 139 ? -5.403 5.157 3.664 1.00 85.56 139 PHE A N 1
ATOM 1033 C CA . PHE A 1 139 ? -6.840 4.902 3.603 1.00 85.56 139 PHE A CA 1
ATOM 1034 C C . PHE A 1 139 ? -7.572 6.182 3.201 1.00 85.56 139 PHE A C 1
ATOM 1036 O O . PHE A 1 139 ? -7.405 7.232 3.816 1.00 85.56 139 PHE A O 1
ATOM 1043 N N . HIS A 1 140 ? -8.425 6.084 2.184 1.00 81.75 140 HIS A N 1
ATOM 1044 C CA . HIS A 1 140 ? -9.285 7.186 1.764 1.00 81.75 140 HIS A CA 1
ATOM 1045 C C . HIS A 1 140 ? -10.706 6.989 2.299 1.00 81.75 140 HIS A C 1
ATOM 1047 O O . HIS A 1 140 ? -11.190 5.865 2.397 1.00 81.75 140 HIS A O 1
ATOM 1053 N N . SER A 1 141 ? -11.402 8.088 2.593 1.00 80.56 141 SER A N 1
ATOM 1054 C CA . SER A 1 141 ? -12.788 8.078 3.088 1.00 80.56 141 SER A CA 1
ATOM 1055 C C . SER A 1 141 ? -13.831 7.653 2.046 1.00 80.56 141 SER A C 1
ATOM 1057 O O . SER A 1 141 ? -14.991 7.444 2.391 1.00 80.56 141 SER A O 1
ATOM 1059 N N . ASP A 1 142 ? -13.433 7.530 0.779 1.00 73.19 142 ASP A N 1
ATOM 1060 C CA . ASP A 1 142 ? -14.242 7.008 -0.322 1.00 73.19 142 ASP A CA 1
ATOM 1061 C C . ASP A 1 142 ? -13.927 5.523 -0.627 1.00 73.19 142 ASP A C 1
ATOM 1063 O O . ASP A 1 142 ? -14.239 5.036 -1.721 1.00 73.19 142 ASP A O 1
ATOM 1067 N N . ASN A 1 143 ? -13.244 4.821 0.290 1.00 60.91 143 ASN A N 1
ATOM 1068 C CA . ASN A 1 143 ? -12.819 3.420 0.169 1.00 60.91 143 ASN A CA 1
ATOM 1069 C C . ASN A 1 143 ? -13.423 2.490 1.229 1.00 60.91 143 ASN A C 1
ATOM 1071 O O . ASN A 1 143 ? -12.990 2.573 2.405 1.00 60.91 143 ASN A O 1
#

Secondary structure (DSSP, 8-state):
-B---------TTS--PPPEEEEESSTTPPEEEEES-HHHHHHHHHHH-TTHHHHT--EEHHHHHHHHHHHHT--S--EE---SSEEEEEEEETTEEEEEEE-SSS-EE-S-THHHHHHHHHHHHSS-SS-SEE------TT-

Radius of gyration: 15.64 Å; chains: 1; bounding box: 38×33×46 Å

Sequence (143 aa):
MRLAQFASILVAGFVSAEPSWEVETTPGGPRVILNGTVQQVHEQLLEINPNYDDDFATARRGDIEAGIKHLGGVSGQPSNGPGPGNCGLLSCSWGAAIWWCNDNTFTKVLPSFNNIADGAYVILNNCQRGGVKLSGQDFHSDN

Organism: Aspergillus parasiticus (NCBI:txid5067)

Foldseek 3Di:
DAAFFFADDDDPDDPDPWDWDFDDLAQLHDTDIDTHHSVVVVVVSCVVPVCRCVRRPKDFLVFLVVLLVVQVPDDDKDKFAEDSNGKDFRDDPPNDTQIDGHHHRGMDIGPGSNVSSVQSVCQSPPHDDPDRIGIGDDDDPND